Protein AF-A0A2M7KG74-F1 (afdb_monomer_lite)

Foldseek 3Di:
DDKDKWFFPDFDWQKGFTPFFDVRADFFWFKAWPVLHTFFTFHDGDTRMTGTPGGDDPVRQDPPVPPPTRMIMTGNDGPPDDDDDDDPDDDDDDDD

Secondary structure (DSSP, 8-state):
--EEEEEEEEEETTEEEESS--TT--TTPEEEETT--EEEEEEEEETTEEEESS---GGGS--TTSSS--EEEEESS-TT----PPP-----PPP-

Structure (mmCIF, N/CA/C/O backbone):
data_AF-A0A2M7KG74-F1
#
_entry.id   AF-A0A2M7KG74-F1
#
loop_
_atom_site.group_PDB
_atom_site.id
_atom_site.type_symbol
_atom_site.label_atom_id
_atom_site.label_alt_id
_atom_site.label_comp_id
_atom_site.label_asym_id
_atom_site.label_entity_id
_atom_site.label_seq_id
_atom_site.pdbx_PDB_ins_code
_atom_site.Cartn_x
_atom_site.Cartn_y
_atom_site.Cartn_z
_atom_site.occupancy
_atom_site.B_iso_or_equiv
_atom_site.auth_seq_id
_atom_site.auth_comp_id
_atom_site.auth_asym_id
_atom_site.auth_atom_id
_atom_site.pdbx_PDB_model_num
ATOM 1 N N . MET A 1 1 ? -11.070 14.793 1.768 1.00 60.41 1 MET A N 1
ATOM 2 C CA . MET A 1 1 ? -10.590 13.455 1.362 1.00 60.41 1 MET A CA 1
ATOM 3 C C . MET A 1 1 ? -9.174 13.292 1.896 1.00 60.41 1 MET A C 1
ATOM 5 O O . MET A 1 1 ? -8.359 14.159 1.609 1.00 60.41 1 MET A O 1
ATOM 9 N N . ARG A 1 2 ? -8.894 12.282 2.735 1.00 74.44 2 ARG A N 1
ATOM 10 C CA . ARG A 1 2 ? -7.525 12.001 3.206 1.00 74.44 2 ARG A CA 1
ATOM 11 C C . ARG A 1 2 ? -6.855 11.095 2.177 1.00 74.44 2 ARG A C 1
ATOM 13 O O . ARG A 1 2 ? -7.350 10.001 1.910 1.00 74.44 2 ARG A O 1
ATOM 20 N N . THR A 1 3 ? -5.798 11.597 1.557 1.00 80.81 3 THR A N 1
ATOM 21 C CA . THR A 1 3 ? -4.995 10.871 0.575 1.00 80.81 3 THR A CA 1
ATOM 22 C C . THR A 1 3 ? -3.544 11.281 0.739 1.00 80.81 3 THR A C 1
ATOM 24 O O . THR A 1 3 ? -3.261 12.423 1.105 1.00 80.81 3 THR A O 1
ATOM 27 N N . GLY A 1 4 ? -2.627 10.390 0.396 1.00 81.00 4 GLY A N 1
ATOM 28 C CA . GLY A 1 4 ? -1.239 10.772 0.201 1.00 81.00 4 GLY A CA 1
ATOM 29 C C . GLY A 1 4 ? -0.460 9.720 -0.561 1.00 81.00 4 GLY A C 1
ATOM 30 O O . GLY A 1 4 ? -0.926 8.604 -0.788 1.00 81.00 4 GLY A O 1
ATOM 31 N N . ARG A 1 5 ? 0.702 10.147 -1.042 1.00 86.00 5 ARG A N 1
ATOM 32 C CA . ARG A 1 5 ? 1.498 9.444 -2.042 1.00 86.00 5 ARG A CA 1
ATOM 33 C C . ARG A 1 5 ? 2.870 9.137 -1.476 1.00 86.00 5 ARG A C 1
ATOM 35 O O . ARG A 1 5 ? 3.483 10.009 -0.863 1.00 86.00 5 ARG A O 1
ATOM 42 N N . GLY A 1 6 ? 3.364 7.938 -1.753 1.00 84.94 6 GLY A N 1
ATOM 43 C CA . GLY A 1 6 ? 4.718 7.527 -1.414 1.00 84.94 6 GLY A CA 1
ATOM 44 C C . GLY A 1 6 ? 5.329 6.651 -2.486 1.00 84.94 6 GLY A C 1
ATOM 45 O O . GLY A 1 6 ? 4.650 6.150 -3.382 1.00 84.94 6 GLY A O 1
ATOM 46 N N . TYR A 1 7 ? 6.637 6.484 -2.378 1.00 84.25 7 TYR A N 1
ATOM 47 C CA . TYR A 1 7 ? 7.391 5.527 -3.171 1.00 84.25 7 TYR A CA 1
ATOM 48 C C . TYR A 1 7 ? 7.766 4.374 -2.252 1.00 84.25 7 TYR A C 1
ATOM 50 O O . TYR A 1 7 ? 8.224 4.612 -1.128 1.00 84.25 7 TYR A O 1
ATOM 58 N N . ALA A 1 8 ? 7.558 3.144 -2.716 1.00 84.81 8 ALA A N 1
ATOM 59 C CA . ALA A 1 8 ? 8.074 1.983 -2.012 1.00 84.81 8 ALA A CA 1
ATOM 60 C C . ALA A 1 8 ? 9.597 1.963 -2.193 1.00 84.81 8 ALA A C 1
ATOM 62 O O . ALA A 1 8 ? 10.100 1.911 -3.311 1.00 84.81 8 ALA A O 1
ATOM 63 N N . VAL A 1 9 ? 10.327 2.056 -1.087 1.00 88.50 9 VAL A N 1
ATOM 64 C CA . VAL A 1 9 ? 11.789 1.921 -1.042 1.00 88.50 9 VAL A CA 1
ATOM 65 C C . VAL A 1 9 ? 12.165 0.448 -0.911 1.00 88.50 9 VAL A C 1
ATOM 67 O O . VAL A 1 9 ? 13.135 0.002 -1.517 1.00 88.50 9 VAL A O 1
ATOM 70 N N . SER A 1 10 ? 11.382 -0.316 -0.148 1.00 89.19 10 SER A N 1
ATOM 71 C CA . SER A 1 10 ? 11.483 -1.773 -0.086 1.00 89.19 10 SER A CA 1
ATOM 72 C C . SER A 1 10 ? 10.152 -2.414 0.301 1.00 89.19 10 SER A C 1
ATOM 74 O O . SER A 1 10 ? 9.283 -1.765 0.891 1.00 89.19 10 SER A O 1
ATOM 76 N N . LEU A 1 11 ? 10.020 -3.696 -0.046 1.00 91.56 11 LEU A N 1
ATOM 77 C CA . LEU A 1 11 ? 8.889 -4.564 0.269 1.00 91.56 11 LEU A CA 1
ATOM 78 C C . LEU A 1 11 ? 9.423 -5.768 1.050 1.00 91.56 11 LEU A C 1
ATOM 80 O O . LEU A 1 11 ? 10.275 -6.491 0.536 1.00 91.56 11 LEU A O 1
ATOM 84 N N . ASP A 1 12 ? 8.942 -5.967 2.273 1.00 91.62 12 ASP A N 1
ATOM 85 C CA . ASP A 1 12 ? 9.286 -7.107 3.126 1.00 91.62 12 ASP A CA 1
ATOM 86 C C . ASP A 1 12 ? 7.998 -7.765 3.630 1.00 91.62 12 ASP A C 1
ATOM 88 O O . ASP A 1 12 ? 7.379 -7.325 4.601 1.00 91.62 12 ASP A O 1
ATOM 92 N N . GLY A 1 13 ? 7.528 -8.770 2.887 1.00 92.75 13 GLY A N 1
ATOM 93 C CA . GLY A 1 13 ? 6.222 -9.380 3.114 1.00 92.75 13 GLY A CA 1
ATOM 94 C C . GLY A 1 13 ? 5.103 -8.338 3.058 1.00 92.75 13 GLY A C 1
ATOM 95 O O . GLY A 1 13 ? 4.830 -7.760 2.007 1.00 92.75 13 GLY A O 1
ATOM 96 N N . THR A 1 14 ? 4.446 -8.107 4.192 1.00 96.44 14 THR A N 1
ATOM 97 C CA . THR A 1 14 ? 3.361 -7.126 4.339 1.00 96.44 14 THR A CA 1
ATOM 98 C C . THR A 1 14 ? 3.847 -5.728 4.718 1.00 96.44 14 THR A C 1
ATOM 100 O O . THR A 1 14 ? 3.030 -4.821 4.859 1.00 96.44 14 THR A O 1
ATOM 103 N N . VAL A 1 15 ? 5.153 -5.517 4.895 1.00 95.31 15 VAL A N 1
ATOM 104 C CA . VAL A 1 15 ? 5.709 -4.218 5.279 1.00 95.31 15 VAL A CA 1
ATOM 105 C C . VAL A 1 15 ? 6.257 -3.493 4.056 1.00 95.31 15 VAL A C 1
ATOM 107 O O . VAL A 1 15 ? 7.117 -4.001 3.336 1.00 95.31 15 VAL A O 1
ATOM 110 N N . VAL A 1 16 ? 5.793 -2.262 3.853 1.00 93.62 16 VAL A N 1
ATOM 111 C CA . VAL A 1 16 ? 6.322 -1.344 2.842 1.00 93.62 16 VAL A CA 1
ATOM 112 C C . VAL A 1 16 ? 7.099 -0.248 3.540 1.00 93.62 16 VAL A C 1
ATOM 114 O O . VAL A 1 16 ? 6.529 0.556 4.282 1.00 93.62 16 VAL A O 1
ATOM 117 N N . ASN A 1 17 ? 8.401 -0.184 3.271 1.00 93.62 17 ASN A N 1
ATOM 118 C CA . ASN A 1 17 ? 9.204 0.963 3.671 1.00 93.62 17 ASN A CA 1
ATOM 119 C C . ASN A 1 17 ? 9.070 2.049 2.616 1.00 93.62 17 ASN A C 1
ATOM 121 O O . ASN A 1 17 ? 9.164 1.799 1.415 1.00 93.62 17 ASN A O 1
ATOM 125 N N . THR A 1 18 ? 8.851 3.266 3.076 1.00 92.62 18 THR A N 1
ATOM 126 C CA . THR A 1 18 ? 8.462 4.400 2.248 1.00 92.62 18 THR A CA 1
ATOM 127 C C . THR A 1 18 ? 9.521 5.489 2.313 1.00 92.62 18 THR A C 1
ATOM 129 O O . THR A 1 18 ? 10.304 5.582 3.259 1.00 92.62 18 THR A O 1
ATOM 132 N N . ASN A 1 19 ? 9.550 6.350 1.303 1.00 91.81 19 ASN A N 1
ATOM 133 C CA . ASN A 1 19 ? 10.476 7.479 1.261 1.00 91.81 19 ASN A CA 1
ATOM 134 C C . ASN A 1 19 ? 10.059 8.659 2.163 1.00 91.81 19 ASN A C 1
ATOM 136 O O . ASN A 1 19 ? 10.832 9.604 2.314 1.00 91.81 19 ASN A O 1
ATOM 140 N N . ALA A 1 20 ? 8.836 8.654 2.699 1.00 89.12 20 ALA A N 1
ATOM 141 C CA . ALA A 1 20 ? 8.292 9.727 3.522 1.00 89.12 20 ALA A CA 1
ATOM 142 C C . ALA A 1 20 ? 7.224 9.189 4.475 1.00 89.12 20 ALA A C 1
ATOM 144 O O . ALA A 1 20 ? 6.434 8.324 4.107 1.00 89.12 20 ALA A O 1
ATOM 145 N N . ALA A 1 21 ? 7.176 9.739 5.688 1.00 88.00 21 ALA A N 1
ATOM 146 C CA . ALA 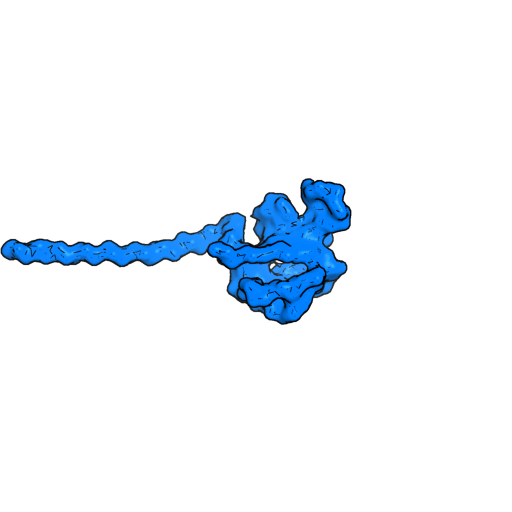A 1 21 ? 6.268 9.247 6.709 1.00 88.00 21 ALA A CA 1
ATOM 147 C C . ALA A 1 21 ? 4.799 9.501 6.349 1.00 88.00 21 ALA A C 1
ATOM 149 O O . ALA A 1 21 ? 4.417 10.602 5.947 1.00 88.00 21 ALA A O 1
ATOM 150 N N . MET A 1 22 ? 3.966 8.481 6.547 1.00 86.88 22 MET A N 1
ATOM 151 C CA . MET A 1 22 ? 2.553 8.478 6.163 1.00 86.88 22 MET A CA 1
ATOM 152 C C . MET A 1 22 ? 1.650 8.789 7.358 1.00 86.88 22 MET A C 1
ATOM 154 O O . MET A 1 22 ? 0.820 7.978 7.749 1.00 86.88 22 MET A O 1
ATOM 158 N N . TYR A 1 23 ? 1.798 9.976 7.954 1.00 83.62 23 TYR A N 1
ATOM 159 C CA . TYR A 1 23 ? 1.097 10.346 9.199 1.00 83.62 23 TYR A CA 1
ATOM 160 C C . TYR A 1 23 ? -0.439 10.370 9.115 1.00 83.62 23 TYR A C 1
ATOM 162 O O . TYR A 1 23 ? -1.106 10.462 10.139 1.00 83.62 23 TYR A O 1
ATOM 170 N N . PHE A 1 24 ? -1.006 10.338 7.909 1.00 86.62 24 PHE A N 1
ATOM 171 C CA . PHE A 1 24 ? -2.453 10.322 7.682 1.00 86.62 24 PHE A CA 1
ATOM 172 C C . PHE A 1 24 ? -2.997 8.917 7.379 1.00 86.62 24 PHE A C 1
ATOM 174 O O . PHE A 1 24 ? -4.213 8.776 7.253 1.00 86.62 24 PHE A O 1
ATOM 181 N N . ALA A 1 25 ? -2.127 7.921 7.169 1.00 92.25 25 ALA A N 1
ATOM 182 C CA . ALA A 1 25 ? -2.545 6.566 6.844 1.00 92.25 25 ALA A CA 1
ATOM 183 C C . ALA A 1 25 ? -3.099 5.893 8.103 1.00 92.25 25 ALA A C 1
ATOM 185 O O . ALA A 1 25 ? -2.445 5.864 9.141 1.00 92.25 25 ALA A O 1
ATOM 186 N N . GLU A 1 26 ? -4.313 5.364 8.003 1.00 92.94 26 GLU A N 1
ATOM 187 C CA . GLU A 1 26 ? -5.013 4.716 9.113 1.00 92.94 26 GLU A CA 1
ATOM 188 C C . GLU A 1 26 ? -5.452 3.309 8.694 1.00 92.94 26 GLU A C 1
ATOM 190 O O . GLU A 1 26 ? -5.568 3.002 7.502 1.00 92.94 26 GLU A O 1
ATOM 195 N N . HIS A 1 27 ? -5.718 2.457 9.683 1.00 95.25 27 HIS A N 1
ATOM 196 C CA . HIS A 1 27 ? -6.243 1.113 9.464 1.00 95.25 27 HIS A CA 1
ATOM 197 C C . HIS A 1 27 ? -7.485 1.131 8.550 1.00 95.25 27 HIS A C 1
ATOM 199 O O . HIS A 1 27 ? -8.434 1.883 8.776 1.00 95.25 27 HIS A O 1
ATOM 205 N N . GLY A 1 28 ? -7.500 0.267 7.535 1.00 94.25 28 GLY A N 1
ATOM 206 C CA . GLY A 1 28 ? -8.597 0.103 6.579 1.00 94.25 28 GLY A CA 1
ATOM 207 C C . GLY A 1 28 ? -8.515 0.989 5.331 1.00 94.25 28 GLY A C 1
ATOM 208 O O . GLY A 1 28 ? -9.264 0.750 4.380 1.00 94.25 28 GLY A O 1
ATOM 209 N N . MET A 1 29 ? -7.600 1.964 5.277 1.00 95.56 29 MET A N 1
ATOM 210 C CA . MET A 1 29 ? -7.393 2.764 4.065 1.00 95.56 29 MET A CA 1
ATOM 211 C C . MET A 1 29 ? -6.911 1.893 2.896 1.00 95.56 29 MET A C 1
ATOM 213 O O . MET A 1 29 ? -6.144 0.945 3.080 1.00 95.56 29 MET A O 1
ATOM 217 N N . THR A 1 30 ? -7.355 2.223 1.684 1.00 96.56 30 THR A N 1
ATOM 218 C CA . THR A 1 30 ? -6.989 1.504 0.457 1.00 96.56 30 THR A CA 1
ATOM 219 C C . THR A 1 30 ? -5.596 1.900 -0.000 1.00 96.56 30 THR A C 1
ATOM 221 O O . THR A 1 30 ? -5.313 3.090 -0.131 1.00 96.56 30 THR A O 1
ATOM 224 N N . VAL A 1 31 ? -4.754 0.919 -0.318 1.00 95.56 31 VAL A N 1
ATOM 225 C CA . VAL A 1 31 ? -3.510 1.137 -1.063 1.00 95.56 31 VAL A CA 1
ATOM 226 C C . VAL A 1 31 ? -3.771 0.863 -2.538 1.00 95.56 31 VAL A C 1
ATOM 228 O O . VAL A 1 31 ? -4.260 -0.212 -2.886 1.00 95.56 31 VAL A O 1
ATOM 231 N N . VAL A 1 32 ? -3.448 1.822 -3.400 1.00 95.19 32 VAL A N 1
ATOM 232 C CA . VAL A 1 32 ? -3.557 1.694 -4.859 1.00 95.19 32 VAL A CA 1
ATOM 233 C C . VAL A 1 32 ? -2.201 1.918 -5.519 1.00 95.19 32 VAL A C 1
ATOM 235 O O . VAL A 1 32 ? -1.375 2.664 -4.989 1.00 95.19 32 VAL A O 1
ATOM 238 N N . ASN A 1 33 ? -1.974 1.302 -6.676 1.00 93.19 33 ASN A N 1
ATOM 239 C CA . ASN A 1 33 ? -0.811 1.612 -7.506 1.00 93.19 33 ASN A CA 1
ATOM 240 C C . ASN A 1 33 ? -1.041 2.880 -8.355 1.00 93.19 33 ASN A C 1
ATOM 242 O O . ASN A 1 33 ? -2.100 3.509 -8.295 1.00 93.19 33 ASN A O 1
ATOM 246 N N . GLU A 1 34 ? -0.051 3.261 -9.162 1.00 90.19 34 GLU A N 1
ATOM 247 C CA . GLU A 1 34 ? -0.150 4.423 -10.060 1.00 90.19 34 GLU A CA 1
ATOM 248 C C . GLU A 1 34 ? -1.255 4.328 -11.118 1.00 90.19 34 GLU A C 1
ATOM 250 O O . GLU A 1 34 ? -1.751 5.350 -11.587 1.00 90.19 34 GLU A O 1
ATOM 255 N N . GLU A 1 35 ? -1.668 3.114 -11.471 1.00 91.44 35 GLU A N 1
ATOM 256 C CA . GLU A 1 35 ? -2.760 2.847 -12.411 1.00 91.44 35 GLU A CA 1
ATOM 257 C C . GLU A 1 35 ? -4.136 2.898 -11.727 1.00 91.44 35 GLU A C 1
ATOM 259 O O . GLU A 1 35 ? -5.147 2.556 -12.339 1.00 91.44 35 GLU A O 1
ATOM 264 N N . TRP A 1 36 ? -4.188 3.298 -10.451 1.00 90.81 36 TRP A N 1
ATOM 265 C CA . TRP A 1 36 ? -5.384 3.293 -9.605 1.00 90.81 36 TRP A CA 1
ATOM 266 C C . TRP A 1 36 ? -5.963 1.898 -9.347 1.00 90.81 36 TRP A C 1
ATOM 268 O O . TRP A 1 36 ? -7.112 1.772 -8.919 1.00 90.81 36 TRP A O 1
ATOM 278 N N . ARG A 1 37 ? -5.177 0.835 -9.548 1.00 93.81 37 ARG A N 1
ATOM 279 C CA . ARG A 1 37 ? -5.580 -0.524 -9.180 1.00 93.81 37 ARG A CA 1
ATOM 280 C C . ARG A 1 37 ? -5.476 -0.688 -7.658 1.00 93.81 37 ARG A C 1
ATOM 282 O O . ARG A 1 37 ? -4.395 -0.447 -7.114 1.00 93.81 37 ARG A O 1
ATOM 289 N N . PRO A 1 38 ? -6.548 -1.107 -6.958 1.00 95.50 38 PRO A N 1
ATOM 290 C CA . PRO A 1 38 ? -6.463 -1.436 -5.540 1.00 95.50 38 PRO A CA 1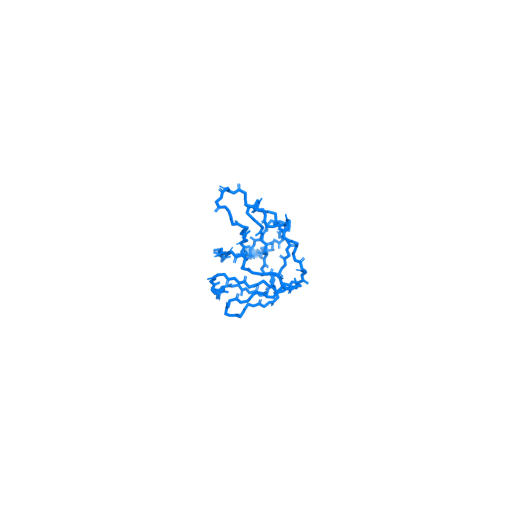
ATOM 291 C C . PRO A 1 38 ? -5.589 -2.672 -5.340 1.00 95.50 38 PRO A C 1
ATOM 293 O O . PRO A 1 38 ? -5.763 -3.676 -6.027 1.00 95.50 38 PRO A O 1
ATOM 296 N N . LEU A 1 39 ? -4.650 -2.581 -4.400 1.00 95.00 39 LEU A N 1
ATOM 297 C CA . LEU A 1 39 ? -3.706 -3.651 -4.087 1.00 95.00 39 LEU A CA 1
ATOM 298 C C . LEU A 1 39 ? -4.083 -4.364 -2.788 1.00 95.00 39 LEU A C 1
ATOM 300 O O . LEU A 1 39 ? -4.219 -5.579 -2.763 1.00 95.00 39 LEU A O 1
ATOM 304 N N . THR A 1 40 ? -4.256 -3.605 -1.702 1.00 96.25 40 THR A N 1
ATOM 305 C CA . THR A 1 40 ? -4.537 -4.136 -0.357 1.00 96.25 40 THR A CA 1
ATOM 306 C C . THR A 1 40 ? -4.998 -3.006 0.581 1.00 96.25 40 THR A C 1
ATOM 308 O O . THR A 1 40 ? -5.362 -1.913 0.129 1.00 96.25 40 THR A O 1
ATOM 311 N N . ARG A 1 41 ? -5.017 -3.258 1.894 1.00 96.88 41 ARG A N 1
ATOM 312 C CA . ARG A 1 41 ? -5.425 -2.327 2.952 1.00 96.88 41 ARG A CA 1
ATOM 313 C C . ARG A 1 41 ? -4.290 -2.050 3.923 1.00 96.88 41 ARG A C 1
ATOM 315 O O . ARG A 1 41 ? -3.497 -2.936 4.224 1.00 96.88 41 ARG A O 1
ATOM 322 N N . VAL A 1 42 ? -4.254 -0.831 4.450 1.00 96.44 42 VAL A N 1
ATOM 323 C CA . VAL A 1 42 ? -3.379 -0.470 5.570 1.00 96.44 42 VAL A CA 1
ATOM 324 C C . VAL A 1 42 ? -3.892 -1.141 6.846 1.00 96.44 42 VAL A C 1
ATOM 326 O O . VAL A 1 42 ? -5.082 -1.065 7.146 1.00 96.44 42 VAL A O 1
ATOM 329 N N . ILE A 1 43 ? -2.998 -1.767 7.606 1.00 97.62 43 ILE A N 1
ATOM 330 C CA . ILE A 1 43 ? -3.245 -2.260 8.967 1.00 97.62 43 ILE A CA 1
ATOM 331 C C . ILE A 1 43 ? -2.678 -1.280 9.994 1.00 97.62 43 ILE A C 1
ATOM 333 O O . ILE A 1 43 ? -3.361 -0.943 10.957 1.00 97.62 43 ILE A O 1
ATOM 337 N N . ASP A 1 44 ? -1.457 -0.793 9.767 1.00 95.88 44 ASP A N 1
ATOM 338 C CA . ASP A 1 44 ? -0.787 0.178 10.637 1.00 95.88 44 ASP A CA 1
ATOM 339 C C . ASP A 1 44 ? 0.172 1.070 9.835 1.00 95.88 44 ASP A C 1
ATOM 341 O O . ASP A 1 44 ? 0.652 0.687 8.763 1.00 95.88 44 ASP A O 1
ATOM 345 N N . ALA A 1 45 ? 0.470 2.254 10.365 1.00 94.19 45 ALA A N 1
ATOM 346 C CA . ALA A 1 45 ? 1.412 3.205 9.791 1.00 94.19 45 ALA A CA 1
ATOM 347 C C . ALA A 1 45 ? 2.286 3.815 10.892 1.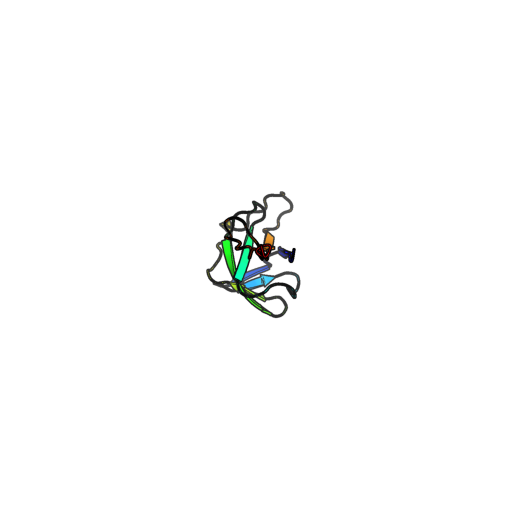00 94.19 45 ALA A C 1
ATOM 349 O O . ALA A 1 45 ? 1.803 4.531 11.772 1.00 94.19 45 ALA A O 1
ATOM 350 N N . LYS A 1 46 ? 3.601 3.578 10.826 1.00 93.38 46 LYS A N 1
ATOM 351 C CA . LYS A 1 46 ? 4.551 4.058 11.834 1.00 93.38 46 LYS A CA 1
ATOM 352 C C . LYS A 1 46 ? 5.818 4.601 11.192 1.00 93.38 46 LYS A C 1
ATOM 354 O O . LYS A 1 46 ? 6.630 3.862 10.640 1.00 93.38 46 LYS A O 1
ATOM 359 N N . GLY A 1 47 ? 6.023 5.912 11.322 1.00 91.62 47 GLY A N 1
ATOM 360 C CA . GLY A 1 47 ? 7.169 6.584 10.714 1.00 91.62 47 GLY A CA 1
ATOM 361 C C . GLY A 1 47 ? 7.194 6.335 9.206 1.00 91.62 47 GLY A C 1
ATOM 362 O O . GLY A 1 47 ? 6.240 6.683 8.517 1.00 91.62 47 GLY A O 1
ATOM 363 N N . LEU A 1 48 ? 8.270 5.718 8.713 1.00 94.06 48 LEU A N 1
ATOM 364 C CA . LEU A 1 48 ? 8.464 5.395 7.295 1.00 94.06 48 LEU A CA 1
ATOM 365 C C . LEU A 1 48 ? 7.903 4.027 6.878 1.00 94.06 48 LEU A C 1
ATOM 367 O O . LEU A 1 48 ? 8.055 3.664 5.714 1.00 94.06 48 LEU A O 1
ATOM 371 N N . ALA A 1 49 ? 7.273 3.272 7.777 1.00 94.25 49 ALA A N 1
ATOM 372 C CA . ALA A 1 49 ? 6.762 1.936 7.487 1.00 94.25 49 ALA A CA 1
ATOM 373 C C . ALA A 1 49 ? 5.229 1.909 7.443 1.00 94.25 49 ALA A C 1
ATOM 375 O O . ALA A 1 49 ? 4.557 2.465 8.317 1.00 94.25 49 ALA A O 1
ATOM 376 N N . LEU A 1 50 ? 4.690 1.213 6.443 1.00 95.19 50 LEU A N 1
ATOM 377 C CA . LEU A 1 50 ? 3.292 0.800 6.371 1.00 95.19 50 LEU A CA 1
ATOM 378 C C . LEU A 1 50 ? 3.212 -0.714 6.541 1.00 95.19 50 LEU A C 1
ATOM 380 O O . LEU A 1 50 ? 3.922 -1.441 5.851 1.00 95.19 50 LEU A O 1
ATOM 384 N N . THR A 1 51 ? 2.327 -1.178 7.416 1.00 96.75 51 THR A N 1
ATOM 385 C CA . THR A 1 51 ? 1.954 -2.594 7.507 1.00 96.75 51 THR A CA 1
ATOM 386 C C . THR A 1 51 ? 0.659 -2.797 6.741 1.00 96.75 51 THR A C 1
ATOM 388 O O . THR A 1 51 ? -0.313 -2.075 6.969 1.00 96.75 51 THR A O 1
ATOM 391 N N . LEU A 1 52 ? 0.645 -3.762 5.831 1.00 96.94 52 LEU A N 1
ATOM 392 C CA . LEU A 1 52 ? -0.466 -4.062 4.937 1.00 96.94 52 LEU A CA 1
ATOM 393 C C . LEU A 1 52 ? -1.188 -5.347 5.352 1.00 96.94 52 LEU A C 1
ATOM 395 O O . LEU A 1 52 ? -0.631 -6.181 6.066 1.00 96.94 52 LEU A O 1
ATOM 399 N N . ALA A 1 53 ? -2.435 -5.500 4.913 1.00 97.56 53 ALA A N 1
ATOM 400 C CA . ALA A 1 53 ? -3.214 -6.712 5.159 1.00 97.56 53 ALA A CA 1
ATOM 401 C C . ALA A 1 53 ? -2.640 -7.906 4.384 1.00 97.56 53 ALA A C 1
ATOM 403 O O . ALA A 1 53 ? -2.530 -8.999 4.931 1.00 97.56 53 ALA A O 1
ATOM 404 N N . ASP A 1 54 ? -2.211 -7.655 3.145 1.00 97.00 54 ASP A N 1
ATOM 405 C CA . ASP A 1 54 ? -1.638 -8.645 2.241 1.00 97.00 54 ASP A CA 1
ATOM 406 C C . ASP A 1 54 ? -0.325 -8.120 1.644 1.00 97.00 54 ASP A C 1
ATOM 408 O O . ASP A 1 54 ? -0.164 -6.905 1.469 1.00 97.00 54 ASP A O 1
ATOM 412 N N . PRO A 1 55 ? 0.633 -9.009 1.327 1.00 95.00 55 PRO A N 1
ATOM 413 C CA . PRO A 1 55 ? 1.855 -8.615 0.644 1.00 95.00 55 PRO A CA 1
ATOM 414 C C . PRO A 1 55 ? 1.545 -8.111 -0.769 1.00 95.00 55 PRO A C 1
ATOM 416 O O . PRO A 1 55 ? 0.650 -8.617 -1.443 1.00 95.00 55 PRO A O 1
ATOM 419 N N . ILE A 1 56 ? 2.336 -7.147 -1.237 1.00 92.69 56 ILE A N 1
ATOM 420 C CA . ILE A 1 56 ? 2.283 -6.653 -2.619 1.00 92.69 56 ILE A CA 1
ATOM 421 C C . ILE A 1 56 ? 3.493 -7.171 -3.396 1.00 92.69 56 ILE A C 1
ATOM 423 O O . ILE A 1 56 ? 4.606 -7.204 -2.866 1.00 92.69 56 ILE A O 1
ATOM 427 N N . ALA A 1 57 ? 3.304 -7.586 -4.650 1.00 90.19 57 ALA A N 1
ATOM 428 C CA . ALA A 1 57 ? 4.425 -7.986 -5.491 1.00 90.19 57 ALA A CA 1
ATOM 429 C C . ALA A 1 57 ? 5.101 -6.751 -6.101 1.00 90.19 57 ALA A C 1
ATOM 431 O O . ALA A 1 57 ? 4.459 -5.739 -6.368 1.00 90.19 57 ALA A O 1
ATOM 432 N N . ALA A 1 58 ? 6.397 -6.834 -6.414 1.00 85.25 58 ALA A N 1
ATOM 433 C CA . ALA A 1 58 ? 7.085 -5.746 -7.119 1.00 85.25 58 ALA A CA 1
ATOM 434 C C . ALA A 1 58 ? 6.432 -5.427 -8.481 1.00 85.25 58 ALA A C 1
ATOM 436 O O . ALA A 1 58 ? 6.370 -4.269 -8.882 1.00 85.25 58 ALA A O 1
ATOM 437 N N . ALA A 1 59 ? 5.879 -6.444 -9.154 1.00 89.19 59 ALA A N 1
ATOM 438 C CA . ALA A 1 59 ? 5.122 -6.284 -10.397 1.00 89.19 59 ALA A CA 1
ATOM 439 C C . ALA A 1 59 ? 3.819 -5.473 -10.227 1.00 89.19 59 ALA A C 1
ATOM 441 O O . ALA A 1 59 ? 3.278 -4.978 -11.214 1.00 89.19 59 ALA A O 1
ATOM 442 N N . ASP A 1 60 ? 3.320 -5.309 -8.997 1.00 91.06 60 ASP A N 1
ATOM 443 C CA . ASP A 1 60 ? 2.123 -4.517 -8.707 1.00 91.06 60 ASP A CA 1
ATOM 444 C C . ASP A 1 60 ? 2.383 -3.013 -8.586 1.00 91.06 60 ASP A C 1
ATOM 446 O O . ASP A 1 60 ? 1.432 -2.226 -8.576 1.00 91.06 60 ASP A O 1
ATOM 450 N N . LEU A 1 61 ? 3.653 -2.606 -8.547 1.00 89.44 61 LEU A N 1
ATOM 451 C CA . LEU A 1 61 ? 4.092 -1.213 -8.501 1.00 89.44 61 LEU A CA 1
ATOM 452 C C . LEU A 1 61 ? 4.781 -0.823 -9.820 1.00 89.44 61 LEU A C 1
ATOM 454 O O . LEU A 1 61 ? 5.991 -0.580 -9.823 1.00 89.44 61 LEU A O 1
ATOM 458 N N . PRO A 1 62 ? 4.047 -0.781 -10.948 1.00 84.56 62 PRO A N 1
ATOM 459 C CA . PRO A 1 62 ? 4.618 -0.355 -12.216 1.00 84.56 62 PRO A CA 1
ATOM 460 C C . PRO A 1 62 ? 5.056 1.114 -12.148 1.00 84.56 62 PRO A C 1
ATOM 462 O O . PRO A 1 62 ? 4.502 1.908 -11.388 1.00 84.56 62 PRO A O 1
ATOM 465 N N . ASP A 1 63 ? 6.037 1.461 -12.976 1.00 84.50 63 ASP A N 1
ATOM 466 C CA . ASP A 1 63 ? 6.405 2.841 -13.299 1.00 84.50 63 ASP A CA 1
ATOM 467 C C . ASP A 1 63 ? 5.501 3.331 -14.441 1.00 84.50 63 ASP A C 1
ATOM 469 O O . ASP A 1 63 ? 5.885 3.340 -15.611 1.00 84.50 63 ASP A O 1
ATOM 473 N N . ALA A 1 64 ? 4.245 3.639 -14.120 1.00 82.12 64 ALA A N 1
ATOM 474 C CA . ALA A 1 64 ? 3.222 3.937 -15.120 1.00 82.12 64 ALA A CA 1
ATOM 475 C C . ALA A 1 64 ? 3.452 5.296 -15.802 1.00 82.12 64 ALA A C 1
ATOM 477 O O . ALA A 1 64 ? 2.967 5.523 -16.911 1.00 82.12 64 ALA A O 1
ATOM 478 N N . ASN A 1 65 ? 4.187 6.205 -15.154 1.00 80.81 65 ASN A N 1
ATOM 479 C CA . ASN A 1 65 ? 4.502 7.529 -15.690 1.00 80.81 65 ASN A CA 1
ATOM 480 C C . ASN A 1 65 ? 5.919 7.651 -16.296 1.00 80.81 65 ASN A C 1
ATOM 482 O O . ASN A 1 65 ? 6.239 8.711 -16.838 1.00 80.81 65 ASN A O 1
ATOM 486 N N . GLY A 1 66 ? 6.732 6.590 -16.245 1.00 82.94 66 GLY A N 1
ATOM 487 C CA . GLY A 1 66 ? 8.011 6.477 -16.952 1.00 82.94 66 GLY A CA 1
ATOM 488 C C . GLY A 1 66 ? 9.178 7.247 -16.329 1.00 82.94 66 GLY A C 1
ATOM 489 O O . GLY A 1 66 ? 10.098 7.640 -17.049 1.00 82.94 66 GLY A O 1
ATOM 490 N N . ASP A 1 67 ? 9.147 7.512 -15.023 1.00 83.00 67 ASP A N 1
ATOM 491 C CA . ASP A 1 67 ? 10.206 8.253 -14.323 1.00 83.00 67 ASP A CA 1
ATOM 492 C C . ASP A 1 67 ? 11.112 7.377 -13.435 1.00 83.00 67 ASP A C 1
ATOM 494 O O . ASP A 1 67 ? 11.932 7.883 -12.657 1.00 83.00 67 ASP A O 1
ATOM 498 N N . GLY A 1 68 ? 10.997 6.059 -13.593 1.00 81.25 68 GLY A N 1
ATOM 499 C CA . GLY A 1 68 ? 11.838 5.035 -12.991 1.00 81.25 68 GLY A CA 1
ATOM 500 C C . GLY A 1 68 ? 11.434 4.631 -11.575 1.00 81.25 68 GLY A C 1
ATOM 501 O O . GLY A 1 68 ? 12.255 4.030 -10.877 1.00 81.25 68 GLY A O 1
ATOM 502 N N . LYS A 1 69 ? 10.228 4.977 -11.099 1.00 81.12 69 LYS A N 1
ATOM 503 C CA . LYS A 1 69 ? 9.814 4.709 -9.709 1.00 81.12 69 LYS A CA 1
ATOM 504 C C . LYS A 1 69 ? 8.434 4.068 -9.628 1.00 81.12 69 LYS A C 1
ATOM 506 O O . LYS A 1 69 ? 7.440 4.704 -9.945 1.00 81.12 69 LYS A O 1
ATOM 511 N N . GLY A 1 70 ? 8.365 2.872 -9.043 1.00 81.62 70 GLY A N 1
ATOM 512 C CA . GLY A 1 70 ? 7.098 2.278 -8.617 1.00 81.62 70 GLY A CA 1
ATOM 513 C C . GLY A 1 70 ? 6.497 3.054 -7.441 1.00 81.62 70 GLY A C 1
ATOM 514 O O . GLY A 1 70 ? 7.147 3.239 -6.402 1.00 81.62 70 GLY A O 1
ATOM 515 N N . ARG A 1 71 ? 5.257 3.529 -7.588 1.00 88.12 71 ARG A N 1
ATOM 516 C CA . ARG A 1 71 ? 4.573 4.312 -6.548 1.00 88.12 71 ARG A CA 1
ATOM 517 C C . ARG A 1 71 ? 3.260 3.696 -6.123 1.00 88.12 71 AR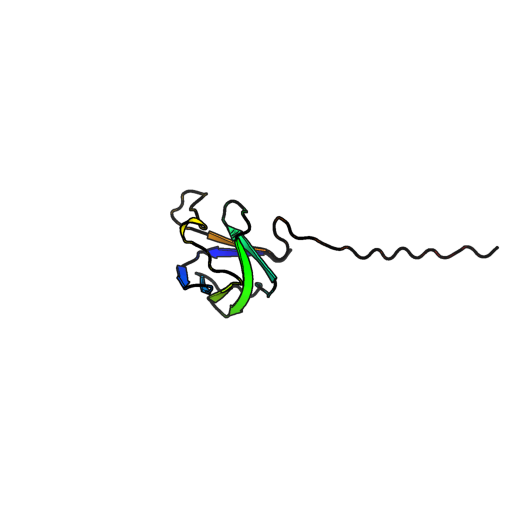G A C 1
ATOM 519 O O . ARG A 1 71 ? 2.617 2.951 -6.857 1.00 88.12 71 ARG A O 1
ATOM 526 N N . PHE A 1 72 ? 2.843 4.106 -4.935 1.00 91.00 72 PHE A N 1
ATOM 527 C CA . PHE A 1 72 ? 1.525 3.808 -4.415 1.00 91.00 72 PHE A CA 1
ATOM 528 C C . PHE A 1 72 ? 0.892 5.062 -3.810 1.00 91.00 72 PHE A C 1
ATOM 530 O O . PHE A 1 72 ? 1.564 6.035 -3.433 1.00 91.00 72 PHE A O 1
ATOM 537 N N . LEU A 1 73 ? -0.430 5.033 -3.716 1.00 91.62 73 LEU A N 1
ATOM 538 C CA . LEU A 1 73 ? -1.225 6.025 -3.014 1.00 91.62 73 LEU A CA 1
ATOM 539 C C . LEU A 1 73 ? -2.036 5.325 -1.925 1.00 91.62 73 LEU A C 1
ATOM 541 O O . LEU A 1 73 ? -2.535 4.220 -2.121 1.00 91.62 73 LEU A O 1
ATOM 545 N N . VAL A 1 74 ? -2.180 5.987 -0.780 1.00 92.69 74 VAL A N 1
ATOM 546 C CA . VAL A 1 74 ? -3.077 5.562 0.298 1.00 92.69 74 VAL A CA 1
ATOM 547 C C . VAL A 1 74 ? -4.303 6.463 0.275 1.00 92.69 74 VAL A C 1
ATOM 549 O O . VAL A 1 74 ? -4.172 7.688 0.325 1.00 92.69 74 VAL A O 1
ATOM 552 N N . MET A 1 75 ? -5.489 5.863 0.206 1.00 93.38 75 MET A N 1
ATOM 553 C CA . MET A 1 75 ? -6.766 6.553 0.057 1.00 93.38 75 MET A CA 1
ATOM 554 C C . MET A 1 75 ? -7.737 6.144 1.163 1.00 93.38 75 MET A C 1
ATOM 556 O O . MET A 1 75 ? -7.985 4.959 1.374 1.00 93.38 75 MET A O 1
ATOM 560 N N . ALA A 1 76 ? -8.368 7.124 1.814 1.00 90.19 76 ALA A N 1
ATOM 561 C CA . ALA A 1 76 ? -9.453 6.849 2.762 1.00 90.19 76 ALA A CA 1
ATOM 562 C C . ALA A 1 76 ? -10.674 6.180 2.108 1.00 90.19 76 ALA A C 1
ATOM 564 O O . ALA A 1 76 ? -11.412 5.465 2.773 1.00 90.19 76 ALA A O 1
ATOM 565 N N . ILE A 1 77 ? -10.883 6.443 0.817 1.00 89.38 77 ILE A N 1
ATOM 566 C CA . ILE A 1 77 ? -11.912 5.828 -0.021 1.00 89.38 77 ILE A CA 1
ATOM 567 C C . ILE A 1 77 ? -11.227 5.487 -1.342 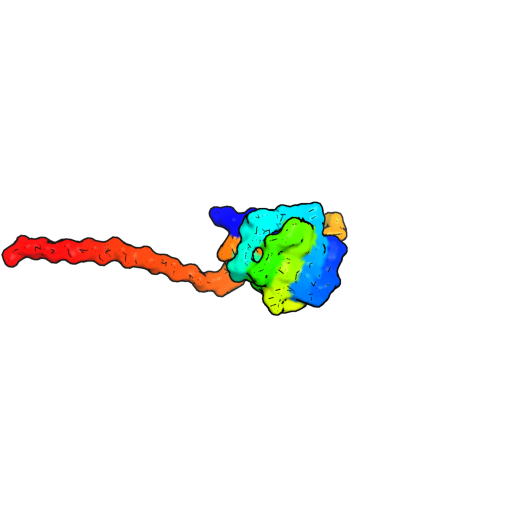1.00 89.38 77 ILE A C 1
ATOM 569 O O . ILE A 1 77 ? -10.803 6.398 -2.056 1.00 89.38 77 ILE A O 1
ATOM 573 N N . GLY A 1 78 ? -11.084 4.202 -1.639 1.00 89.81 78 GLY A N 1
ATOM 574 C CA . GLY A 1 78 ? -10.482 3.689 -2.864 1.00 89.81 78 GLY A CA 1
ATOM 575 C C . GLY A 1 78 ? -11.503 3.079 -3.833 1.00 89.81 78 GLY A C 1
ATOM 576 O O . GLY A 1 78 ? -12.681 2.919 -3.498 1.00 89.81 78 GLY A O 1
ATOM 577 N N . PRO A 1 79 ? -11.067 2.724 -5.052 1.00 90.44 79 PRO A N 1
ATOM 578 C CA . PRO A 1 79 ? -11.902 2.019 -6.019 1.00 90.44 79 PRO A CA 1
ATOM 579 C C . PRO A 1 79 ? -12.482 0.725 -5.431 1.00 90.44 79 PRO A C 1
ATOM 581 O O . PRO A 1 79 ? -11.755 -0.097 -4.879 1.00 90.44 79 PRO A O 1
ATOM 584 N N . GLY A 1 80 ? -13.799 0.546 -5.560 1.00 86.25 80 GLY A N 1
ATOM 585 C CA . GLY A 1 80 ? -14.515 -0.621 -5.033 1.00 86.25 80 GLY A CA 1
ATOM 586 C C . GLY A 1 80 ? -14.994 -0.496 -3.581 1.00 86.25 80 GLY A C 1
ATOM 587 O O . GLY A 1 80 ? -15.721 -1.376 -3.121 1.00 86.25 80 GLY A O 1
ATOM 588 N N . ASP A 1 81 ? -14.661 0.588 -2.872 1.00 90.19 81 ASP A N 1
ATOM 589 C CA . ASP A 1 81 ? -15.180 0.822 -1.522 1.00 90.19 81 ASP A CA 1
ATOM 590 C C . ASP A 1 81 ? -16.691 1.071 -1.526 1.00 90.19 81 ASP A C 1
ATOM 592 O O . ASP A 1 81 ? -17.226 1.858 -2.312 1.00 90.19 81 ASP A O 1
ATOM 596 N N . ARG A 1 82 ? -17.391 0.421 -0.591 1.00 88.81 82 ARG A N 1
ATOM 597 C CA . ARG A 1 82 ? -18.802 0.697 -0.314 1.00 88.81 82 ARG A CA 1
ATOM 598 C C . ARG A 1 82 ? -18.903 1.799 0.732 1.00 88.81 82 ARG A C 1
ATOM 600 O O . ARG A 1 82 ? -18.423 1.641 1.850 1.00 88.81 82 ARG A O 1
ATOM 607 N N . ILE A 1 83 ? -19.595 2.878 0.382 1.00 84.62 83 ILE A N 1
ATOM 608 C CA . ILE A 1 83 ? -19.872 3.997 1.285 1.00 84.62 83 ILE A CA 1
ATOM 609 C C . ILE A 1 83 ? -21.347 3.952 1.675 1.00 84.62 83 ILE A C 1
ATOM 611 O O . ILE A 1 83 ? -22.219 3.854 0.811 1.00 84.62 83 ILE A O 1
ATOM 615 N N . THR A 1 84 ? -21.624 4.053 2.972 1.00 83.56 84 THR A N 1
ATOM 616 C CA . THR A 1 84 ? -22.986 4.169 3.500 1.00 83.56 84 THR A CA 1
ATOM 617 C C . THR A 1 84 ? -23.232 5.605 3.942 1.00 83.56 84 THR A C 1
ATOM 619 O O . THR A 1 84 ? -22.478 6.143 4.751 1.00 83.56 84 THR A O 1
ATOM 622 N N . PHE A 1 85 ? -24.310 6.213 3.450 1.00 82.12 85 PHE A N 1
ATOM 623 C CA . PHE A 1 85 ? -24.774 7.525 3.896 1.00 82.12 85 PHE A CA 1
ATOM 624 C C . PHE A 1 85 ? -25.986 7.339 4.808 1.00 82.12 85 PHE A C 1
ATOM 626 O O . PHE A 1 85 ? -26.967 6.709 4.417 1.00 82.12 85 PHE A O 1
ATOM 633 N N . GLY A 1 86 ? -25.934 7.881 6.024 1.00 78.88 86 GLY A N 1
ATOM 634 C CA . GLY A 1 86 ? -27.125 7.971 6.867 1.00 78.88 86 GLY A CA 1
ATOM 635 C C . GLY A 1 86 ? -28.025 9.101 6.369 1.00 78.88 86 GLY A C 1
ATOM 636 O O . GLY A 1 86 ? -27.562 10.233 6.257 1.00 78.88 86 GLY A O 1
ATOM 637 N N . SER A 1 87 ? -29.299 8.822 6.079 1.00 78.88 87 SER A N 1
ATOM 638 C CA . SER A 1 87 ? -30.293 9.877 5.843 1.00 78.88 87 SER A CA 1
ATOM 639 C C . SER A 1 87 ? -31.020 10.214 7.142 1.00 78.88 87 SER A C 1
ATOM 641 O O . SER A 1 87 ? -31.595 9.328 7.774 1.00 78.88 87 SER A O 1
ATOM 643 N N . THR A 1 88 ? -31.072 11.489 7.508 1.00 70.44 88 THR A N 1
ATOM 644 C CA . THR A 1 88 ? -31.911 11.997 8.601 1.00 70.44 88 THR A CA 1
ATOM 645 C C . THR A 1 88 ? -33.177 12.642 8.037 1.00 70.44 88 THR A C 1
ATOM 647 O O . THR A 1 88 ? -33.367 13.852 8.126 1.00 70.44 88 THR A O 1
ATOM 650 N N . THR A 1 89 ? -34.073 11.854 7.437 1.00 67.94 89 THR A N 1
ATOM 651 C CA . THR A 1 89 ? -35.384 12.388 7.030 1.00 67.94 89 THR A CA 1
ATOM 652 C C . THR A 1 89 ? -36.321 12.388 8.234 1.00 67.94 89 THR A C 1
ATOM 654 O O . THR A 1 89 ? -36.859 11.352 8.621 1.00 67.94 89 THR A O 1
ATOM 657 N N . ARG A 1 90 ? -36.510 13.561 8.846 1.00 63.78 90 ARG A N 1
ATOM 658 C CA . ARG A 1 90 ? -37.526 13.782 9.880 1.00 63.78 90 ARG A CA 1
ATOM 659 C C . ARG A 1 90 ? -38.853 14.131 9.205 1.00 63.78 90 ARG A C 1
ATOM 661 O O . ARG A 1 90 ? -38.994 15.211 8.641 1.00 63.78 90 ARG A O 1
ATOM 668 N N . HIS A 1 91 ? -39.820 13.221 9.267 1.00 62.88 91 HIS A N 1
ATOM 669 C CA . HIS A 1 91 ? -41.207 13.519 8.921 1.00 62.88 91 HIS A CA 1
ATOM 670 C C . HIS A 1 91 ? -41.942 13.973 10.182 1.00 62.88 91 HIS A C 1
ATOM 672 O O . HIS A 1 91 ? -42.400 13.144 10.966 1.00 62.88 91 HIS A O 1
ATOM 678 N N . ASP A 1 92 ? -42.061 15.284 10.385 1.00 67.75 92 ASP A N 1
ATOM 679 C CA . ASP A 1 92 ? -43.033 15.802 11.344 1.00 67.75 92 ASP A CA 1
ATOM 680 C C . ASP A 1 92 ? -44.420 15.72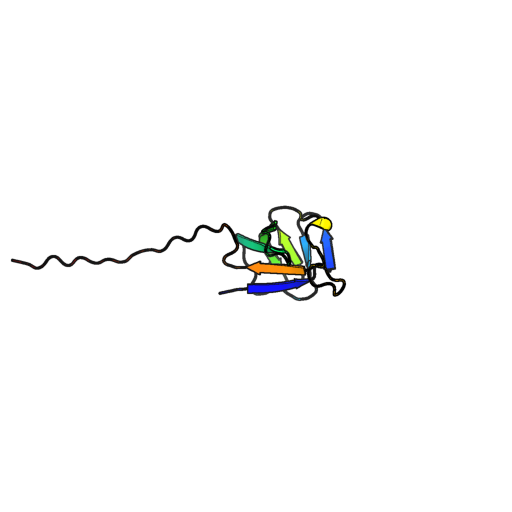6 10.686 1.00 67.75 92 ASP A C 1
ATOM 682 O O . ASP A 1 92 ? -44.702 16.376 9.677 1.00 67.75 92 ASP A O 1
ATOM 686 N N . ARG A 1 93 ? -45.279 14.854 11.221 1.00 62.19 93 ARG A N 1
ATOM 687 C CA . ARG A 1 93 ? -46.678 14.736 10.802 1.00 62.19 93 ARG A CA 1
ATOM 688 C C . ARG A 1 93 ? -47.397 16.022 11.209 1.00 62.19 93 ARG A C 1
ATOM 690 O O . ARG A 1 93 ? -47.432 16.340 12.395 1.00 62.19 93 ARG A O 1
ATOM 697 N N . ALA A 1 94 ? -47.971 16.746 10.248 1.00 58.38 94 ALA A N 1
ATOM 698 C CA . ALA A 1 94 ? -48.853 17.864 10.561 1.00 58.38 94 ALA A CA 1
ATOM 699 C C . ALA A 1 94 ? -50.031 17.341 11.398 1.00 58.38 94 ALA A C 1
ATOM 701 O O . ALA A 1 94 ? -50.722 16.407 10.985 1.00 58.38 94 ALA A O 1
ATOM 702 N N . ALA A 1 95 ? -50.209 17.908 12.591 1.00 61.75 95 ALA A N 1
ATOM 703 C CA . ALA A 1 95 ? -51.394 17.675 13.400 1.00 61.75 95 ALA A CA 1
ATOM 704 C C . ALA A 1 95 ? -52.606 18.248 12.652 1.00 61.75 95 ALA A C 1
ATOM 706 O O . ALA A 1 95 ? -52.586 19.403 12.224 1.00 61.75 95 ALA A O 1
ATOM 707 N N . THR A 1 96 ? -53.632 17.426 12.461 1.00 62.69 96 THR A N 1
ATOM 708 C CA . THR A 1 96 ? -54.985 17.842 12.079 1.00 62.69 96 THR A CA 1
ATOM 709 C C . THR A 1 96 ? -55.936 17.237 13.089 1.00 62.69 96 THR A C 1
ATOM 711 O O . THR A 1 96 ? -55.709 16.055 13.442 1.00 62.69 96 THR A O 1
#

Sequence (96 aa):
MRTGRGYAVSLDGTVVNTNAAMYFAEHGMTVVNEEWRPLTRVIDAKGLALTLADPIAAADLPDANGDGKGRFLVMAIGPGDRITFGSTTRHDRAAT

pLDDT: mean 87.21, std 9.53, range [58.38, 97.62]

Radius of gyration: 18.1 Å; chains: 1; bounding box: 67×27×30 Å